Protein AF-A0A3C1NJF4-F1 (afdb_monomer)

Structure (mmCIF, N/CA/C/O backbone):
data_AF-A0A3C1NJF4-F1
#
_entry.id   AF-A0A3C1NJF4-F1
#
loop_
_atom_site.group_PDB
_atom_site.id
_atom_site.type_symbol
_atom_site.label_atom_id
_atom_site.label_alt_id
_atom_site.label_comp_id
_atom_site.label_asym_id
_atom_site.label_entity_id
_atom_site.label_seq_id
_atom_site.pdbx_PDB_ins_code
_atom_site.Cartn_x
_atom_site.Cartn_y
_atom_site.Cartn_z
_atom_site.occupancy
_atom_site.B_iso_or_equiv
_atom_site.auth_seq_id
_atom_site.auth_comp_id
_atom_site.auth_asym_id
_atom_site.auth_atom_id
_atom_site.pdbx_PDB_model_num
ATOM 1 N N . SER A 1 1 ? -22.740 2.571 4.046 1.00 77.31 1 SER A N 1
ATOM 2 C CA . SER A 1 1 ? -21.613 1.962 3.323 1.00 77.31 1 SER A CA 1
ATOM 3 C C . SER A 1 1 ? -21.666 2.426 1.883 1.00 77.31 1 SER A C 1
ATOM 5 O O . SER A 1 1 ? -22.772 2.647 1.401 1.00 77.31 1 SER A O 1
ATOM 7 N N . LEU A 1 2 ? -20.519 2.628 1.237 1.00 82.12 2 LEU A N 1
ATOM 8 C CA . LEU A 1 2 ? -20.424 2.825 -0.210 1.00 82.12 2 LEU A CA 1
ATOM 9 C C . LEU A 1 2 ? -19.948 1.480 -0.763 1.00 82.12 2 LEU A C 1
ATOM 11 O O . LEU A 1 2 ? -18.935 0.985 -0.277 1.00 82.12 2 LEU A O 1
ATOM 15 N N . ASP A 1 3 ? -20.683 0.857 -1.681 1.00 87.81 3 ASP A N 1
ATOM 16 C CA . ASP A 1 3 ? -20.357 -0.471 -2.232 1.00 87.81 3 ASP A CA 1
ATOM 17 C C . ASP A 1 3 ? -19.158 -0.393 -3.195 1.00 87.81 3 ASP A C 1
ATOM 19 O O . ASP A 1 3 ? -19.272 -0.610 -4.400 1.00 87.81 3 ASP A O 1
ATOM 23 N N . VAL A 1 4 ? -18.001 -0.003 -2.662 1.00 90.81 4 VAL A N 1
ATOM 24 C CA . VAL A 1 4 ? -16.752 0.212 -3.391 1.00 90.81 4 VAL A CA 1
ATOM 25 C C . VAL A 1 4 ? -15.645 -0.637 -2.784 1.00 90.81 4 VAL A C 1
ATOM 27 O O . VAL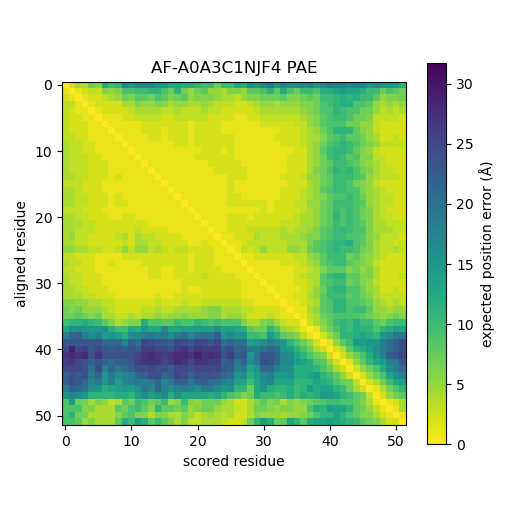 A 1 4 ? -15.559 -0.801 -1.567 1.00 90.81 4 VAL A O 1
ATOM 30 N N . VAL A 1 5 ? -14.785 -1.173 -3.644 1.00 90.12 5 VAL A N 1
ATOM 31 C CA . VAL A 1 5 ? -13.576 -1.883 -3.223 1.00 90.12 5 VAL A CA 1
ATOM 32 C C . VAL A 1 5 ? -12.464 -0.861 -3.018 1.00 90.12 5 VAL A C 1
ATOM 34 O O . VAL A 1 5 ? -12.289 0.041 -3.837 1.00 90.12 5 VAL A O 1
ATOM 37 N N . ILE A 1 6 ? -11.734 -0.995 -1.914 1.00 91.50 6 ILE A N 1
ATOM 38 C CA . ILE A 1 6 ? -10.597 -0.141 -1.579 1.00 91.50 6 ILE A CA 1
ATOM 39 C C . ILE A 1 6 ? -9.311 -0.945 -1.750 1.00 91.50 6 ILE A C 1
ATOM 41 O O . ILE A 1 6 ? -9.216 -2.063 -1.245 1.00 91.50 6 ILE A O 1
ATOM 45 N N . THR A 1 7 ? -8.326 -0.333 -2.403 1.00 94.75 7 THR A N 1
ATOM 46 C CA . THR A 1 7 ? -6.971 -0.868 -2.557 1.00 94.75 7 THR A CA 1
ATOM 47 C C . THR A 1 7 ? -5.991 0.027 -1.813 1.00 94.75 7 THR A C 1
ATOM 49 O O . THR A 1 7 ? -6.004 1.242 -2.011 1.00 94.75 7 THR A O 1
ATOM 52 N N . ALA A 1 8 ? -5.136 -0.554 -0.972 1.00 95.94 8 ALA A N 1
ATOM 53 C CA . ALA A 1 8 ? -4.018 0.164 -0.367 1.00 95.94 8 ALA A CA 1
ATOM 54 C C . ALA A 1 8 ? -2.747 -0.007 -1.214 1.00 95.94 8 ALA A C 1
ATOM 56 O O . ALA A 1 8 ? -2.258 -1.118 -1.413 1.00 95.94 8 ALA A O 1
ATOM 57 N N . GLU A 1 9 ? -2.204 1.099 -1.716 1.00 96.38 9 GLU A N 1
ATOM 58 C CA . GLU A 1 9 ? -0.982 1.114 -2.526 1.00 96.38 9 GLU A CA 1
ATOM 59 C C . GLU A 1 9 ? 0.249 1.491 -1.686 1.00 96.38 9 GLU A C 1
ATOM 61 O O . GLU A 1 9 ? 0.146 2.231 -0.707 1.00 96.38 9 GLU A O 1
ATOM 66 N N . GLY A 1 10 ? 1.424 0.999 -2.088 1.00 95.25 10 GLY A N 1
ATOM 67 C CA . GLY A 1 10 ? 2.703 1.286 -1.431 1.00 95.25 10 GLY A CA 1
ATOM 68 C C . GLY A 1 10 ? 3.054 0.349 -0.271 1.00 95.25 10 GLY A C 1
ATOM 69 O O . GLY A 1 10 ? 3.756 0.764 0.645 1.00 95.25 10 GLY A O 1
ATOM 70 N N . VAL A 1 11 ? 2.573 -0.902 -0.280 1.00 96.94 11 VAL A N 1
ATOM 71 C CA . VAL A 1 11 ? 2.925 -1.899 0.750 1.00 96.94 11 VAL A CA 1
ATOM 72 C C . VAL A 1 11 ? 4.311 -2.495 0.491 1.00 96.94 11 VAL A C 1
ATOM 74 O O . VAL A 1 11 ? 4.527 -3.232 -0.472 1.00 96.94 11 VAL A O 1
ATOM 77 N N . GLU A 1 12 ? 5.256 -2.191 1.368 1.00 97.62 12 GLU A N 1
ATOM 78 C CA . GLU A 1 12 ? 6.669 -2.557 1.243 1.00 97.62 12 GLU A CA 1
ATOM 79 C C . GLU A 1 12 ? 7.151 -3.478 2.374 1.00 97.62 12 GLU A C 1
ATOM 81 O O . GLU A 1 12 ? 8.167 -4.148 2.201 1.00 97.62 12 GLU A O 1
ATOM 86 N N . THR A 1 13 ? 6.425 -3.567 3.500 1.00 97.81 13 THR A N 1
ATOM 87 C CA . THR A 1 13 ? 6.801 -4.412 4.651 1.00 97.81 13 THR A CA 1
ATOM 88 C C . THR A 1 13 ? 5.662 -5.297 5.159 1.00 97.81 13 THR A C 1
ATOM 90 O O . THR A 1 13 ? 4.478 -4.978 5.008 1.00 97.81 13 THR A O 1
ATOM 93 N N . GLU A 1 14 ? 6.008 -6.421 5.794 1.00 97.62 14 GLU A N 1
ATOM 94 C CA . GLU A 1 14 ? 5.021 -7.350 6.359 1.00 97.62 14 GLU A CA 1
ATOM 95 C C . GLU A 1 14 ? 4.171 -6.703 7.461 1.00 97.62 14 GLU A C 1
ATOM 97 O O . GLU A 1 14 ? 2.979 -6.992 7.567 1.00 97.62 14 GLU A O 1
ATOM 102 N N . GLU A 1 15 ? 4.738 -5.779 8.241 1.00 98.12 15 GLU A N 1
ATOM 103 C CA . GLU A 1 15 ? 4.016 -5.044 9.283 1.00 98.12 15 GLU A CA 1
ATOM 104 C C . GLU A 1 15 ? 2.912 -4.161 8.689 1.00 98.12 15 GLU A C 1
ATOM 106 O O . GLU A 1 15 ? 1.804 -4.108 9.224 1.00 98.12 15 GLU A O 1
ATOM 111 N N . GLN A 1 16 ? 3.178 -3.501 7.556 1.00 97.75 16 GLN A N 1
ATOM 112 C CA . GLN A 1 16 ? 2.167 -2.719 6.839 1.00 97.75 16 GLN A CA 1
ATOM 113 C C . GLN A 1 16 ? 1.034 -3.623 6.341 1.00 97.75 16 GLN A C 1
ATOM 115 O O . GLN A 1 16 ? -0.140 -3.297 6.516 1.00 97.75 16 GLN A O 1
ATOM 120 N N . ALA A 1 17 ? 1.370 -4.788 5.780 1.00 95.94 17 ALA A N 1
ATOM 121 C CA . ALA A 1 17 ? 0.380 -5.768 5.346 1.00 95.94 17 ALA A CA 1
ATOM 122 C C . ALA A 1 17 ? -0.460 -6.313 6.514 1.00 95.94 17 ALA A C 1
ATOM 124 O O . ALA A 1 17 ? -1.669 -6.492 6.376 1.00 95.94 17 ALA A O 1
ATOM 125 N N . ALA A 1 18 ? 0.156 -6.570 7.670 1.00 96.50 18 ALA A N 1
ATOM 126 C CA . ALA A 1 18 ? -0.545 -7.022 8.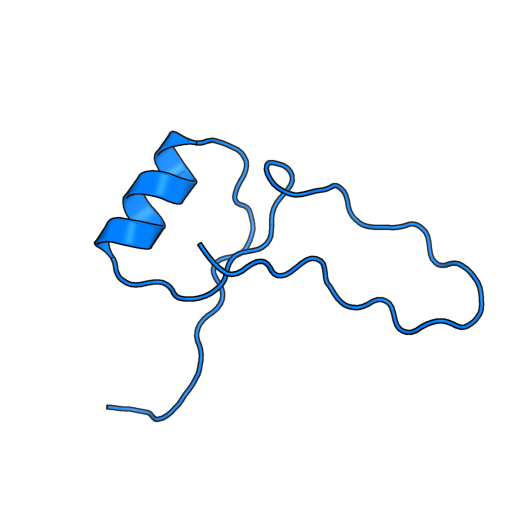869 1.00 96.50 18 ALA A CA 1
ATOM 127 C C . ALA A 1 18 ? -1.552 -5.974 9.374 1.00 96.50 18 ALA A C 1
ATOM 129 O O . ALA A 1 18 ? -2.706 -6.321 9.623 1.00 96.50 18 ALA A O 1
ATOM 130 N N . MET A 1 19 ? -1.159 -4.695 9.435 1.00 97.31 19 MET A N 1
ATOM 131 C CA . MET A 1 19 ? -2.078 -3.606 9.798 1.00 97.31 19 MET A CA 1
ATOM 132 C C . MET A 1 19 ? -3.252 -3.489 8.818 1.00 97.31 19 MET A C 1
ATOM 134 O O . MET A 1 19 ? -4.395 -3.318 9.230 1.00 97.31 19 MET A O 1
ATOM 138 N N . LEU A 1 20 ? -2.995 -3.612 7.513 1.00 96.75 20 LEU A N 1
ATOM 139 C CA . LEU A 1 20 ? -4.042 -3.507 6.493 1.00 96.75 20 LEU A CA 1
ATOM 140 C C . LEU A 1 20 ? -5.057 -4.659 6.566 1.00 96.75 20 LEU A C 1
ATOM 142 O O . LEU A 1 20 ? -6.247 -4.420 6.353 1.00 96.75 20 LEU A O 1
ATOM 146 N N . ARG A 1 21 ? -4.623 -5.871 6.941 1.00 94.25 21 ARG A N 1
ATOM 147 C CA . ARG A 1 21 ? -5.528 -6.998 7.234 1.00 94.25 21 ARG A CA 1
ATOM 148 C C . ARG A 1 21 ? -6.425 -6.707 8.429 1.00 94.25 21 ARG A C 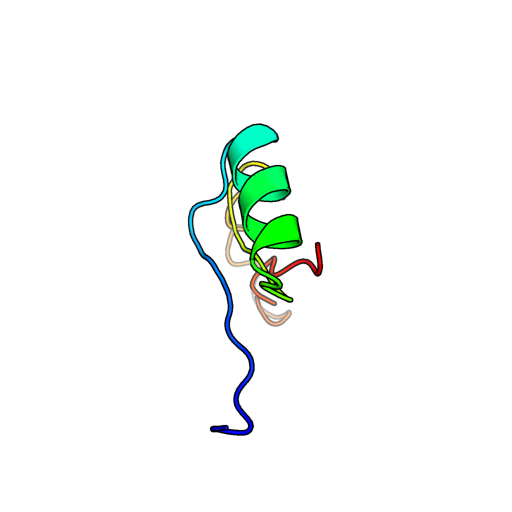1
ATOM 150 O O . ARG A 1 21 ? -7.627 -6.944 8.359 1.00 94.25 21 ARG A O 1
ATOM 157 N N . GLU A 1 22 ? -5.858 -6.170 9.508 1.00 96.19 22 GLU A N 1
ATOM 158 C CA . GLU A 1 22 ? -6.618 -5.794 10.706 1.00 96.19 22 GLU A CA 1
ATOM 159 C C . GLU A 1 22 ? -7.650 -4.698 10.402 1.00 96.19 22 GLU A C 1
ATOM 161 O O . GLU A 1 22 ? -8.781 -4.752 10.881 1.00 96.19 22 GLU A 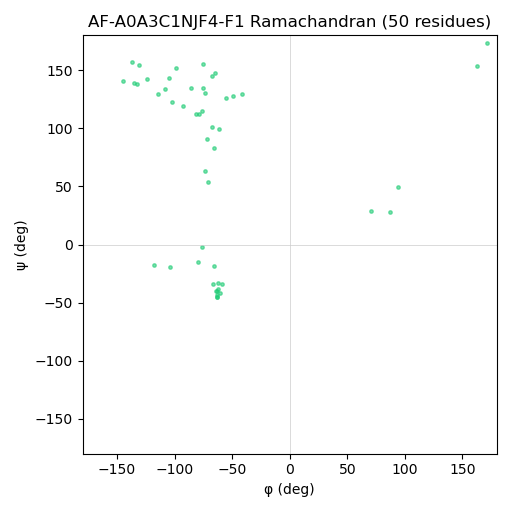O 1
ATOM 166 N N . PHE A 1 23 ? -7.297 -3.742 9.541 1.00 93.75 23 PHE A N 1
ATOM 167 C CA . PHE A 1 23 ? -8.202 -2.680 9.094 1.00 93.75 23 PHE A CA 1
ATOM 168 C C . PHE A 1 23 ? -9.238 -3.138 8.059 1.00 93.75 23 PHE A C 1
ATOM 170 O O . PHE A 1 23 ? -10.091 -2.343 7.660 1.00 93.75 23 PHE A O 1
ATOM 177 N N . GLY A 1 24 ? -9.196 -4.403 7.633 1.00 92.38 24 GLY A N 1
ATOM 178 C CA . GLY A 1 24 ? -10.136 -4.962 6.667 1.00 92.38 24 GLY A CA 1
ATOM 179 C C . GLY A 1 24 ? -9.947 -4.421 5.251 1.00 92.38 24 GLY A C 1
ATOM 180 O O . GLY A 1 24 ? -10.919 -4.331 4.501 1.00 92.38 24 GLY A O 1
ATOM 181 N N . CYS A 1 25 ? -8.722 -4.033 4.879 1.00 94.19 25 CYS A N 1
ATOM 182 C CA . CYS A 1 25 ? -8.408 -3.630 3.514 1.00 94.19 25 CYS A CA 1
ATOM 183 C C . CYS A 1 25 ? -8.307 -4.880 2.618 1.00 94.19 25 CYS A C 1
ATOM 185 O O . CYS A 1 25 ? -7.413 -5.700 2.822 1.00 94.19 25 CYS A O 1
ATOM 187 N N . PRO A 1 26 ? -9.205 -5.054 1.632 1.00 89.12 26 PRO A N 1
ATOM 188 C CA . PRO A 1 26 ? -9.335 -6.317 0.902 1.00 89.12 26 PRO A CA 1
ATOM 189 C C . PRO A 1 26 ? -8.283 -6.514 -0.197 1.00 89.12 26 PRO A C 1
ATOM 191 O O . PRO A 1 26 ? -8.161 -7.614 -0.742 1.00 89.12 26 PRO A O 1
ATOM 194 N N . GLN A 1 27 ? -7.580 -5.448 -0.585 1.00 95.12 27 GLN A N 1
ATOM 195 C CA . GLN A 1 27 ? -6.665 -5.432 -1.721 1.00 95.12 27 GLN A CA 1
ATOM 196 C C . GLN A 1 27 ? -5.462 -4.537 -1.441 1.00 95.12 27 GLN A C 1
ATOM 198 O O . GLN A 1 27 ? -5.611 -3.440 -0.902 1.00 95.12 27 GLN A O 1
ATOM 203 N N . VAL A 1 28 ? -4.276 -4.970 -1.865 1.00 95.25 28 VAL A N 1
ATOM 204 C CA . VAL A 1 28 ? -3.058 -4.159 -1.787 1.00 95.25 28 VAL A CA 1
ATOM 205 C C . VAL A 1 28 ? -2.211 -4.243 -3.037 1.00 95.25 28 VAL A C 1
ATOM 207 O O . VAL A 1 28 ? -2.221 -5.243 -3.747 1.00 95.25 28 VAL A O 1
ATOM 210 N N . GLN A 1 29 ? -1.397 -3.217 -3.237 1.00 95.69 29 GLN A N 1
ATOM 211 C CA . GLN A 1 29 ? -0.303 -3.209 -4.191 1.00 95.69 29 GLN A CA 1
ATOM 212 C C . GLN A 1 29 ? 0.952 -2.666 -3.509 1.00 95.69 29 GLN A C 1
ATOM 214 O O . GLN A 1 29 ? 0.906 -1.662 -2.802 1.00 95.69 29 GLN A O 1
ATOM 219 N N . GLY A 1 30 ? 2.102 -3.277 -3.762 1.00 94.44 30 GLY A N 1
ATOM 220 C CA . GLY A 1 30 ? 3.377 -2.706 -3.3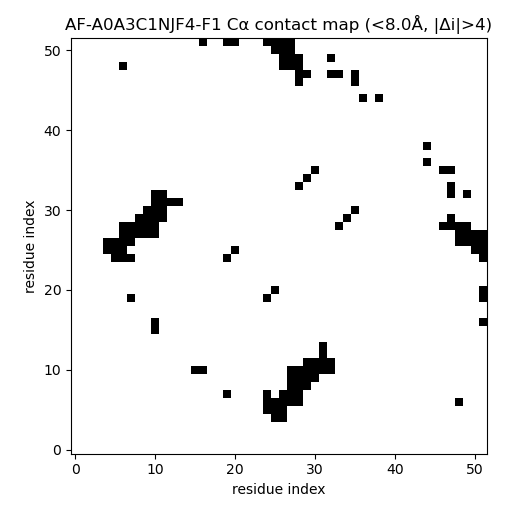49 1.00 94.44 30 GLY A CA 1
ATOM 221 C C . GLY A 1 30 ? 4.543 -3.659 -3.550 1.00 94.44 30 GLY A C 1
ATOM 222 O O . GLY A 1 30 ? 4.350 -4.819 -3.921 1.00 94.44 30 GLY A O 1
ATOM 223 N N . PHE A 1 31 ? 5.760 -3.164 -3.325 1.00 94.88 31 PHE A N 1
ATOM 224 C CA . PHE A 1 31 ? 6.991 -3.904 -3.618 1.00 94.88 31 PHE A CA 1
ATOM 225 C C . PHE A 1 31 ? 7.174 -5.152 -2.758 1.00 94.88 31 PHE A C 1
ATOM 227 O O . PHE A 1 31 ? 7.893 -6.054 -3.179 1.00 94.88 31 PHE A O 1
ATOM 234 N N . LEU A 1 32 ? 6.470 -5.253 -1.624 1.00 95.12 32 LEU A N 1
ATOM 235 C CA . LEU A 1 32 ? 6.398 -6.497 -0.858 1.00 95.12 32 LEU A CA 1
ATOM 236 C C . LEU A 1 32 ? 5.828 -7.656 -1.696 1.00 95.12 32 LEU A C 1
ATOM 238 O O . LEU A 1 32 ? 6.240 -8.799 -1.527 1.00 95.12 32 LEU A O 1
ATOM 242 N N . TYR A 1 33 ? 4.892 -7.361 -2.604 1.00 92.31 33 TYR A N 1
ATOM 243 C CA . TYR A 1 33 ? 4.176 -8.350 -3.420 1.00 92.31 33 TYR A CA 1
ATOM 244 C C . TYR A 1 33 ? 4.664 -8.420 -4.866 1.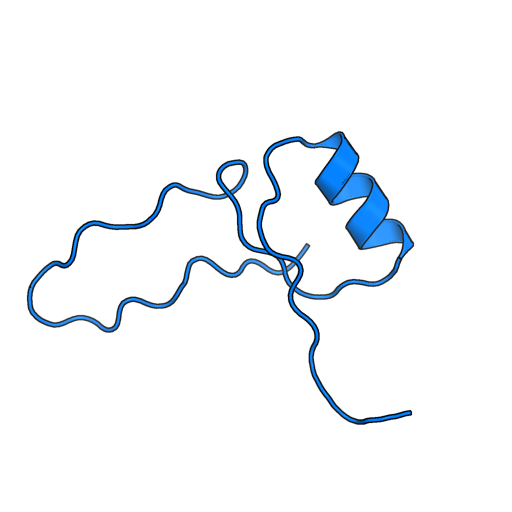00 92.31 33 TYR A C 1
ATOM 246 O O . TYR A 1 33 ? 4.423 -9.407 -5.561 1.00 92.31 33 TYR A O 1
ATOM 254 N N . GLY A 1 34 ? 5.348 -7.384 -5.338 1.00 90.06 34 GLY A N 1
ATOM 255 C CA . GLY A 1 34 ? 6.033 -7.394 -6.620 1.00 90.06 34 GLY A CA 1
ATOM 256 C C . GLY A 1 34 ? 6.378 -5.997 -7.107 1.00 90.06 34 GLY A C 1
ATOM 257 O O . GLY A 1 34 ? 5.713 -5.011 -6.786 1.00 90.06 34 GLY A O 1
ATOM 258 N N . TYR A 1 35 ? 7.429 -5.924 -7.916 1.00 88.94 35 TYR A N 1
ATOM 259 C CA . TYR A 1 35 ? 7.795 -4.695 -8.606 1.00 88.94 35 TYR A CA 1
ATOM 260 C C . TYR A 1 35 ? 6.849 -4.427 -9.787 1.00 88.94 35 TYR A C 1
ATOM 262 O O . TYR A 1 35 ? 6.277 -5.369 -10.341 1.00 88.94 35 TYR A O 1
ATOM 270 N N . PRO A 1 36 ? 6.695 -3.160 -10.213 1.00 85.50 36 PRO A N 1
ATOM 271 C CA . PRO A 1 36 ? 5.976 -2.825 -11.431 1.00 85.50 36 PRO A CA 1
ATOM 272 C C . PRO A 1 36 ? 6.584 -3.580 -12.616 1.00 85.50 36 PRO A C 1
ATOM 274 O O . PRO A 1 36 ? 7.792 -3.510 -12.848 1.00 85.50 36 PRO A O 1
ATOM 277 N N . GLY A 1 37 ? 5.752 -4.316 -13.353 1.00 76.88 37 GLY A N 1
ATOM 278 C CA . GLY A 1 37 ? 6.191 -5.026 -14.550 1.00 76.88 37 GLY A CA 1
ATOM 279 C C . GLY A 1 37 ? 6.633 -4.059 -15.651 1.00 76.88 37 GLY A C 1
ATOM 280 O O . GLY A 1 37 ? 6.083 -2.965 -15.792 1.00 76.88 37 GLY A O 1
ATOM 281 N N . ALA A 1 38 ? 7.616 -4.471 -16.454 1.00 71.06 38 ALA A N 1
ATOM 282 C CA . ALA A 1 38 ? 7.934 -3.784 -17.700 1.00 71.06 38 ALA A CA 1
ATOM 283 C C . ALA A 1 38 ? 6.773 -3.964 -18.693 1.00 71.06 38 ALA A C 1
ATOM 285 O O . ALA A 1 38 ? 6.128 -5.011 -18.721 1.00 71.06 38 ALA A O 1
ATOM 286 N N . THR A 1 39 ? 6.491 -2.956 -19.520 1.00 64.19 39 THR A N 1
ATOM 287 C CA . THR A 1 39 ? 5.439 -3.053 -20.541 1.00 64.19 39 THR A CA 1
ATOM 288 C C . THR A 1 39 ? 5.880 -3.988 -21.661 1.00 64.19 39 THR A C 1
ATOM 290 O O . THR A 1 39 ? 6.495 -3.558 -22.637 1.00 64.19 39 THR A O 1
ATOM 293 N N . GLU A 1 40 ? 5.567 -5.270 -21.536 1.00 62.41 40 GLU A N 1
ATOM 294 C CA . GLU A 1 40 ? 5.613 -6.198 -22.658 1.00 62.41 40 GLU A CA 1
ATOM 295 C C . GLU A 1 40 ? 4.421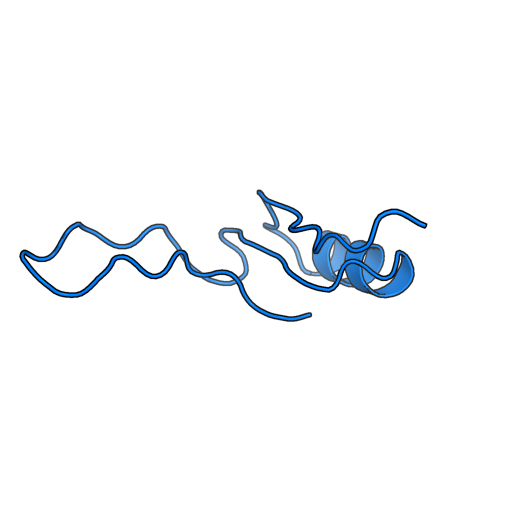 -5.893 -23.571 1.00 62.41 40 GLU A C 1
ATOM 297 O O . GLU A 1 40 ? 3.289 -5.696 -23.122 1.00 62.41 40 GLU A O 1
ATOM 302 N N . THR A 1 41 ? 4.680 -5.758 -24.868 1.00 57.47 41 THR A N 1
ATOM 303 C CA . THR A 1 41 ? 3.666 -5.413 -25.865 1.00 57.47 41 THR A CA 1
ATOM 304 C C . THR A 1 41 ? 2.583 -6.495 -25.907 1.00 57.47 41 THR A C 1
ATOM 306 O O . THR A 1 41 ? 2.744 -7.528 -26.542 1.00 57.47 41 THR A O 1
ATOM 309 N N . GLY A 1 42 ? 1.448 -6.245 -25.249 1.00 56.12 42 GLY A N 1
ATOM 310 C CA . GLY A 1 42 ? 0.208 -6.984 -25.489 1.00 56.12 42 GLY A CA 1
ATOM 311 C C . GLY A 1 42 ? -0.076 -8.186 -24.587 1.00 56.12 42 GLY A C 1
ATOM 312 O O . GLY A 1 42 ? -0.492 -9.223 -25.081 1.00 56.12 42 GLY A O 1
ATOM 313 N N . THR A 1 43 ? 0.021 -8.034 -23.269 1.00 47.91 43 THR A N 1
ATOM 314 C CA . THR A 1 43 ? -0.963 -8.629 -22.342 1.00 47.91 43 THR A CA 1
ATOM 315 C C . THR A 1 43 ? -1.283 -7.540 -21.324 1.00 47.91 43 THR A C 1
ATOM 317 O O . THR A 1 43 ? -0.397 -6.753 -20.998 1.00 47.91 43 THR A O 1
ATOM 320 N N . LYS A 1 44 ? -2.548 -7.369 -20.920 1.00 46.12 44 LYS A N 1
ATOM 321 C CA . LYS A 1 44 ? -2.939 -6.276 -20.013 1.00 46.12 44 LYS A CA 1
ATOM 322 C C . LYS A 1 44 ? -1.979 -6.259 -18.820 1.00 46.12 44 LYS A C 1
ATOM 324 O O . LYS A 1 44 ? -1.767 -7.302 -18.214 1.00 46.12 44 LYS A O 1
ATOM 329 N N . ALA A 1 45 ? -1.389 -5.101 -18.521 1.00 52.66 45 ALA A N 1
ATOM 330 C CA . ALA A 1 45 ? -0.693 -4.885 -17.262 1.00 52.66 45 ALA A CA 1
ATOM 331 C C . ALA A 1 45 ? -1.759 -4.952 -16.168 1.00 52.66 45 ALA A C 1
ATOM 333 O O . ALA A 1 45 ? -2.367 -3.947 -15.808 1.00 52.66 45 ALA A O 1
ATOM 334 N N . GLU A 1 46 ? -2.093 -6.163 -15.744 1.00 55.09 46 GLU A N 1
ATOM 335 C CA . GLU A 1 46 ? -2.918 -6.374 -14.573 1.00 55.09 46 GLU A CA 1
ATOM 336 C C . GLU A 1 46 ? -2.031 -5.909 -13.425 1.00 55.09 46 GLU A C 1
ATOM 338 O O . GLU A 1 46 ? -1.038 -6.552 -13.083 1.00 55.09 46 GLU A O 1
ATOM 343 N N 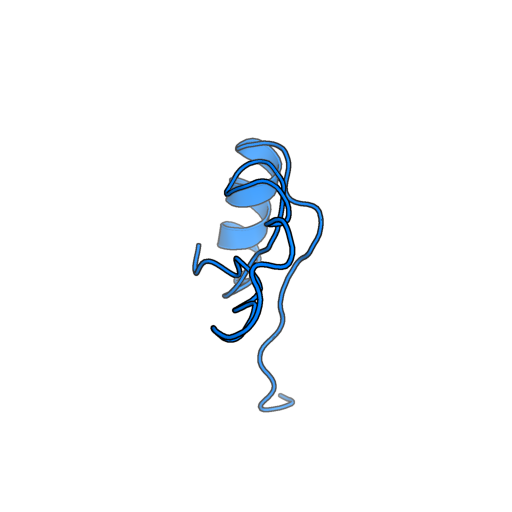. THR A 1 47 ? -2.287 -4.689 -12.948 1.00 56.97 47 THR A N 1
ATOM 344 C CA . THR A 1 47 ? -1.669 -4.132 -11.749 1.00 56.97 47 THR A CA 1
ATOM 345 C C . THR A 1 47 ? -1.619 -5.239 -10.705 1.00 56.97 47 THR A C 1
ATOM 347 O O . THR A 1 47 ? -2.636 -5.895 -10.493 1.00 56.97 47 THR A O 1
ATOM 350 N N . ASN A 1 48 ? -0.449 -5.473 -10.104 1.00 67.44 48 ASN A N 1
ATOM 351 C CA . ASN A 1 48 ? -0.166 -6.588 -9.194 1.00 67.44 48 ASN A CA 1
ATOM 352 C C . ASN A 1 48 ? -0.890 -6.409 -7.839 1.00 67.44 48 ASN A C 1
ATOM 354 O O . ASN A 1 48 ? -0.265 -6.352 -6.781 1.00 67.44 48 ASN A O 1
ATOM 358 N N . VAL A 1 49 ? -2.207 -6.207 -7.896 1.00 70.25 49 VAL A N 1
ATOM 359 C CA . VAL A 1 49 ? -3.111 -6.021 -6.773 1.00 70.25 49 VAL A CA 1
ATOM 360 C C . VAL A 1 49 ? -3.430 -7.405 -6.236 1.00 70.25 49 VAL A C 1
ATOM 362 O O . VAL A 1 49 ? -4.079 -8.209 -6.904 1.00 70.25 49 VAL A O 1
ATOM 365 N N . MET A 1 50 ? -2.956 -7.680 -5.030 1.00 75.88 50 MET A N 1
ATOM 366 C CA . MET A 1 50 ? -3.153 -8.949 -4.347 1.00 75.88 50 MET A CA 1
ATOM 367 C C . MET A 1 50 ? -4.192 -8.777 -3.240 1.00 75.88 50 MET A C 1
ATOM 369 O O . MET A 1 50 ? -4.235 -7.744 -2.570 1.00 75.88 50 MET A O 1
ATOM 373 N N . SER A 1 51 ? -5.022 -9.793 -3.023 1.00 82.38 51 SER A N 1
ATOM 374 C CA . SER A 1 51 ? -5.840 -9.870 -1.810 1.00 82.38 51 SER A CA 1
ATOM 375 C C . SER A 1 51 ? -4.971 -10.274 -0.622 1.00 82.38 51 SER A C 1
ATOM 377 O O . SER A 1 51 ? -4.161 -11.196 -0.743 1.00 82.38 51 SER A O 1
ATOM 379 N N . ILE A 1 52 ? -5.130 -9.592 0.514 1.00 77.38 52 ILE A N 1
ATOM 380 C CA . ILE A 1 52 ? -4.353 -9.850 1.738 1.00 77.38 52 ILE A CA 1
ATOM 381 C C . ILE A 1 52 ? -5.184 -10.424 2.863 1.00 77.38 52 ILE A C 1
ATOM 383 O O . ILE A 1 52 ? -6.379 -10.090 2.972 1.00 77.38 52 ILE A O 1
#

Foldseek 3Di:
DPPDQDEAEADDDPVVVVVCVVVVRQKYAHPNQHDQDDDDPDDPSPRSIDGD

Solvent-accessible surface area (backbone atoms only — not comparable to full-atom values): 3417 Å² total; per-residue (Å²): 136,73,102,68,90,59,68,50,73,75,36,65,47,72,68,56,51,52,52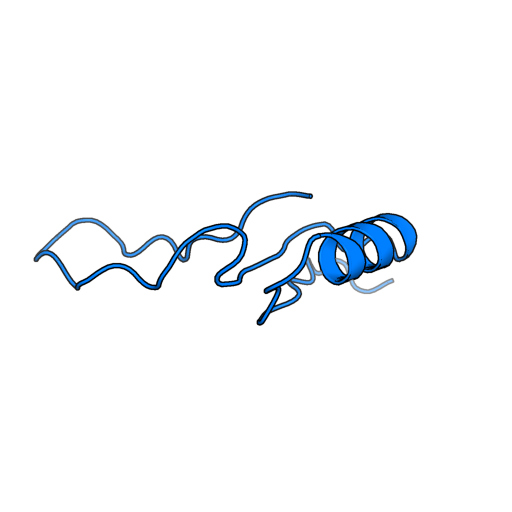,36,46,76,71,64,41,60,26,33,28,24,63,65,80,46,72,87,76,77,90,60,93,84,61,84,85,70,71,75,64,43,74,100

pLDDT: mean 84.26, std 15.4, range [46.12, 98.12]

Secondary structure (DSSP, 8-state):
------EEE---SHHHHHHHHHTT--EEESTTT-PPPP--TTS------B--

Mean predicted aligned error: 6.56 Å

Nearest PDB structures (foldseek):
  9bkv-assembly1_A  TM=9.473E-01  e=1.657E-01  Escherichia coli
  6tgv-assembly1_A-3  TM=4.394E-01  e=2.500E+00  Mycolicibacterium smegmatis MC2 155
  6uc2-assembly1_A  TM=3.046E-01  e=5.013E+00  Homo sapiens

Sequence (52 aa):
SLDVVITAEGVETEEQAAMLREFGCPQVQGFLYGYPGATETGTKAETNVMSI

Radius of gyration: 12.56 Å; Cα contacts (8 Å, |Δi|>4): 68; chains: 1; bounding box: 30×13×37 Å